Protein AF-Q2J9I2-F1 (afdb_monomer)

Foldseek 3Di:
DDDDDPLNVLVVLLVVCVVVVDDLLVQLVVCCVPVVFQLLVSLCSNVVDQLAVLLVLLQVLCCVVVVCVPCPPRRDSVLSVLDRPPPPPSRPDDDALVNLCSSCVSSVHASVSNADPNSVVPDDPVRVVVSLPDATDRCLPPDPSNVPPPPPPPPPPPPPDPDPDDDDDDDDDDD

Solvent-accessible surface area (backbone atoms only — not comparable to full-atom values): 10616 Å² total; per-residue (Å²): 133,85,80,77,50,74,67,58,51,52,52,51,52,43,51,55,40,49,77,70,69,48,50,53,65,59,43,15,52,50,35,27,72,77,68,65,39,47,50,45,46,11,40,40,50,36,72,68,45,52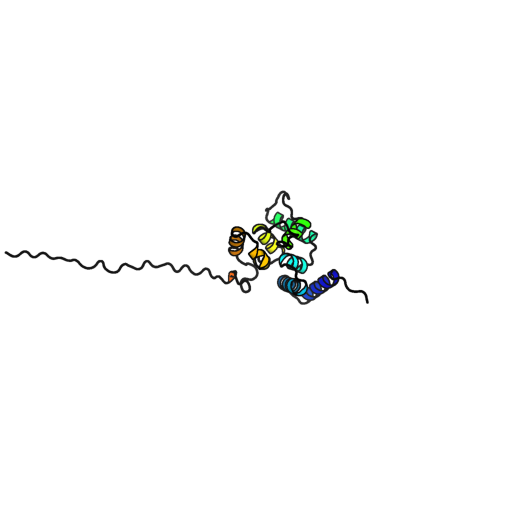,56,58,56,48,20,48,53,47,40,53,53,34,42,77,67,60,73,42,80,78,59,83,79,62,59,38,41,70,58,48,51,21,44,37,47,35,78,42,91,89,19,84,45,77,73,47,57,66,56,40,47,54,51,14,61,71,67,73,48,33,51,71,70,50,53,52,72,69,41,64,74,74,48,55,71,68,50,49,55,54,50,73,69,56,77,56,82,77,48,51,92,78,35,77,77,50,64,58,64,77,74,71,78,70,77,79,72,78,77,77,80,85,83,93,80,86,84,88,82,82,87,83,83,82,135

Sequence (175 aa):
MRAISVRAERDALRVALVDAGRTHGEIAEEFMARYGYRPRAAFRYAHGWSLTQAAGHINAHAADLNLDPLGRAAMTSPHLSEVENWPYPSARRRPTPHALVLLASVYGTDVHSLVDVHDRARMRPADRLVIDAIACAHQPARCPHCRREPTAVVPRVPRARPDALAWSGSLTVPA

pLDDT: mean 84.41, std 17.31, range [44.34, 98.38]

Organism: Frankia casuarinae (strain DSM 45818 / CECT 9043 / HFP020203 / CcI3) (NCBI:txid106370)

Structure (mmCIF, N/CA/C/O backbone):
data_AF-Q2J9I2-F1
#
_entry.id   AF-Q2J9I2-F1
#
loop_
_atom_site.group_PDB
_atom_site.id
_atom_site.type_symbol
_atom_site.label_atom_id
_atom_site.label_alt_id
_atom_site.label_comp_id
_atom_site.label_asym_id
_atom_site.label_entity_id
_atom_site.label_seq_id
_atom_site.pdbx_PDB_ins_code
_atom_site.Cartn_x
_atom_site.Cartn_y
_atom_site.Cartn_z
_atom_site.occupancy
_atom_site.B_iso_or_equiv
_atom_site.auth_seq_id
_atom_site.auth_comp_id
_atom_site.auth_asym_id
_atom_site.auth_atom_id
_atom_site.pdbx_PDB_model_num
ATOM 1 N N . MET A 1 1 ? -26.283 22.703 3.037 1.00 48.22 1 MET A N 1
ATOM 2 C CA . MET A 1 1 ? -25.581 21.531 3.605 1.00 48.22 1 MET A CA 1
ATOM 3 C C . MET A 1 1 ? -24.270 21.382 2.831 1.00 48.22 1 MET A C 1
ATOM 5 O O . MET A 1 1 ? -24.341 21.226 1.620 1.00 48.22 1 MET A O 1
ATOM 9 N N . ARG A 1 2 ? -23.090 21.594 3.438 1.00 56.59 2 ARG A N 1
ATOM 10 C CA . ARG A 1 2 ? -21.810 21.476 2.703 1.00 56.59 2 ARG A CA 1
ATOM 11 C C . ARG A 1 2 ? -21.527 19.996 2.448 1.00 56.59 2 ARG A C 1
ATOM 13 O O . ARG A 1 2 ? -21.522 19.222 3.399 1.00 56.59 2 ARG A O 1
ATOM 20 N N . ALA A 1 3 ? -21.300 19.621 1.191 1.00 77.38 3 ALA A N 1
ATOM 21 C CA . ALA A 1 3 ? -20.859 18.274 0.850 1.00 77.38 3 ALA A CA 1
ATOM 22 C C . ALA A 1 3 ? -19.491 18.016 1.501 1.00 77.38 3 ALA A C 1
ATOM 24 O O . ALA A 1 3 ? -18.556 18.802 1.328 1.00 77.38 3 ALA A O 1
ATOM 25 N N . ILE A 1 4 ? -19.388 16.945 2.286 1.00 79.38 4 ILE A N 1
ATOM 26 C CA . ILE A 1 4 ? -18.117 16.499 2.857 1.00 79.38 4 ILE A CA 1
ATOM 27 C C . ILE A 1 4 ? -17.219 16.085 1.687 1.00 79.38 4 ILE A C 1
ATOM 29 O O . ILE A 1 4 ? -17.658 15.391 0.773 1.00 79.38 4 ILE A O 1
ATOM 33 N N . SER A 1 5 ? -15.964 16.542 1.674 1.00 90.88 5 SER A N 1
ATOM 34 C CA . SER A 1 5 ? -15.030 16.117 0.627 1.00 90.88 5 SER A CA 1
ATOM 35 C C . SER A 1 5 ? -14.766 14.613 0.735 1.00 90.88 5 SER A C 1
ATOM 37 O O . SER A 1 5 ? -14.627 14.092 1.840 1.00 90.88 5 SER A O 1
ATOM 39 N N . VAL A 1 6 ? -14.558 13.932 -0.396 1.00 87.75 6 VAL A N 1
ATOM 40 C CA . VAL A 1 6 ? -14.192 12.500 -0.425 1.00 87.75 6 VAL A CA 1
ATOM 41 C C . VAL A 1 6 ? -12.964 12.211 0.452 1.00 87.75 6 VAL A C 1
ATOM 43 O O . VAL A 1 6 ? -12.796 11.124 0.990 1.00 87.75 6 VAL A O 1
ATOM 46 N N . ARG A 1 7 ? -12.050 13.179 0.626 1.00 88.38 7 ARG A N 1
ATOM 47 C CA . ARG A 1 7 ? -10.916 13.051 1.561 1.00 88.38 7 ARG A CA 1
ATOM 48 C C . ARG A 1 7 ? -11.363 12.976 3.018 1.00 88.38 7 ARG A C 1
ATOM 50 O O . ARG A 1 7 ? -10.888 12.099 3.728 1.00 88.38 7 ARG A O 1
ATOM 57 N N . ALA A 1 8 ? -12.236 13.884 3.436 1.00 91.19 8 ALA A N 1
ATOM 58 C CA . ALA A 1 8 ? -12.749 13.913 4.800 1.00 91.19 8 ALA A CA 1
ATOM 59 C C . ALA A 1 8 ? -13.615 12.679 5.099 1.00 91.19 8 ALA A C 1
ATOM 61 O O . ALA A 1 8 ? -13.505 12.115 6.178 1.00 91.19 8 ALA A O 1
ATOM 62 N N . GLU A 1 9 ? -14.393 12.207 4.122 1.00 92.81 9 GLU A N 1
ATOM 63 C CA . GLU A 1 9 ? -15.166 10.966 4.245 1.00 92.81 9 GLU A CA 1
ATOM 64 C C . GLU A 1 9 ? -14.266 9.739 4.461 1.00 92.81 9 GLU A C 1
ATOM 66 O O . GLU A 1 9 ? -14.498 8.949 5.374 1.00 92.81 9 GLU A O 1
ATOM 71 N N . ARG A 1 10 ? -13.197 9.603 3.664 1.00 94.38 10 ARG A N 1
ATOM 72 C CA . ARG A 1 10 ? -12.214 8.519 3.817 1.00 94.38 10 ARG A CA 1
ATOM 73 C C . ARG A 1 10 ? -11.568 8.522 5.196 1.00 94.38 10 ARG A C 1
ATOM 75 O O . ARG A 1 10 ? -11.458 7.468 5.813 1.00 94.38 10 ARG A O 1
ATOM 82 N N . ASP A 1 11 ? -11.132 9.686 5.668 1.00 94.50 11 ASP A N 1
ATOM 83 C CA . ASP A 1 11 ? -10.472 9.783 6.971 1.00 94.50 11 ASP A CA 1
ATOM 84 C C . ASP A 1 11 ? -11.445 9.498 8.123 1.00 94.50 11 ASP A C 1
ATOM 86 O O . ASP A 1 11 ? -11.104 8.745 9.030 1.00 94.50 11 ASP A O 1
ATOM 90 N N . ALA A 1 12 ? -12.687 9.985 8.036 1.00 95.06 12 ALA A N 1
ATOM 91 C CA . ALA A 1 12 ? -13.730 9.663 9.006 1.00 95.06 12 ALA A CA 1
ATOM 92 C C . ALA A 1 12 ? -14.036 8.156 9.054 1.00 95.06 12 ALA A C 1
ATOM 94 O O . ALA A 1 12 ? -14.137 7.590 10.141 1.00 95.06 12 ALA A O 1
ATOM 95 N N . LEU A 1 13 ? -14.125 7.487 7.894 1.00 96.06 13 LEU A N 1
ATOM 96 C CA . LEU A 1 13 ? -14.305 6.033 7.839 1.00 96.06 13 LEU A CA 1
ATOM 97 C C . LEU A 1 13 ? -13.132 5.301 8.497 1.00 96.06 13 LEU A C 1
ATOM 99 O O . LEU A 1 13 ? -13.348 4.386 9.286 1.00 96.06 13 LEU A O 1
ATOM 103 N N . ARG A 1 14 ? -11.895 5.699 8.185 1.00 97.38 14 ARG A N 1
ATOM 104 C CA . ARG A 1 14 ? -10.696 5.099 8.780 1.00 97.38 14 ARG A CA 1
ATOM 105 C C . ARG A 1 14 ? -10.716 5.230 10.302 1.00 97.38 14 ARG A C 1
ATOM 107 O O . ARG A 1 14 ? -10.514 4.229 10.976 1.00 97.38 14 ARG A O 1
ATOM 114 N N . VAL A 1 15 ? -10.972 6.431 10.829 1.00 97.69 15 VAL A N 1
ATOM 115 C CA . VAL A 1 15 ? -11.057 6.671 12.281 1.00 97.69 15 VAL A CA 1
ATOM 116 C C . VAL A 1 15 ? -12.119 5.774 12.910 1.00 97.69 15 VAL A C 1
ATOM 118 O O . VAL A 1 15 ? -11.805 5.042 13.839 1.00 97.69 15 VAL A O 1
ATOM 121 N N . ALA A 1 16 ? -13.325 5.725 12.341 1.00 97.56 16 ALA A N 1
ATOM 122 C CA . ALA A 1 16 ? -14.403 4.890 12.868 1.00 97.56 16 ALA A CA 1
ATOM 123 C C . ALA A 1 16 ? -14.051 3.390 12.895 1.00 97.56 16 ALA A C 1
ATOM 125 O O . ALA A 1 16 ? -14.406 2.687 13.838 1.00 97.56 16 ALA A O 1
ATOM 126 N N . LEU A 1 17 ? -13.351 2.884 11.874 1.00 97.50 17 LEU A N 1
ATOM 127 C CA . LEU A 1 17 ? -12.928 1.482 11.835 1.00 97.50 17 LEU A CA 1
ATOM 128 C C . LEU A 1 17 ? -11.798 1.191 12.833 1.00 97.50 17 LEU A C 1
ATOM 130 O O . LEU A 1 17 ? -11.811 0.132 13.460 1.00 97.50 17 LEU A O 1
ATOM 134 N N . VAL A 1 18 ? -10.858 2.124 13.012 1.00 96.88 18 VAL A N 1
ATOM 135 C CA . VAL A 1 18 ? -9.813 2.023 14.044 1.00 96.88 18 VAL A CA 1
ATOM 136 C C . VAL A 1 18 ? -10.438 2.014 15.440 1.00 96.88 18 VAL A C 1
ATOM 138 O O . VAL A 1 18 ? -10.109 1.141 16.238 1.00 96.88 18 VAL A O 1
ATOM 141 N N . ASP A 1 19 ? -11.389 2.911 15.712 1.00 97.44 19 ASP A N 1
ATOM 142 C CA . ASP A 1 19 ? -12.104 2.983 16.994 1.00 97.44 19 ASP A CA 1
ATOM 143 C C . ASP A 1 19 ? -12.924 1.711 17.267 1.00 97.44 19 ASP A C 1
ATOM 145 O O . ASP A 1 19 ? -13.076 1.287 18.412 1.00 97.44 19 ASP A O 1
ATOM 149 N N . ALA A 1 20 ? -13.404 1.050 16.209 1.00 97.25 20 ALA A N 1
ATOM 150 C CA . ALA A 1 20 ? -14.060 -0.254 16.280 1.00 97.25 20 ALA A CA 1
ATOM 151 C C . ALA A 1 20 ? -13.083 -1.442 16.432 1.00 97.25 20 ALA A C 1
ATOM 153 O O . ALA A 1 20 ? -13.517 -2.596 16.398 1.00 97.25 20 ALA A O 1
ATOM 154 N N . GLY A 1 21 ? -11.778 -1.191 16.573 1.00 96.38 21 GLY A N 1
ATOM 155 C CA . GLY A 1 21 ? -10.752 -2.216 16.775 1.00 96.38 21 GLY A CA 1
ATOM 156 C C . GLY A 1 21 ? -10.381 -3.007 15.519 1.00 96.38 21 GLY A C 1
ATOM 157 O O . GLY A 1 21 ? -9.848 -4.111 15.634 1.00 96.38 21 GLY A O 1
ATOM 158 N N . ARG A 1 22 ? -10.669 -2.487 14.319 1.00 96.44 22 ARG A N 1
ATOM 159 C CA . ARG A 1 22 ? -10.316 -3.161 13.062 1.00 96.44 22 ARG A CA 1
ATOM 160 C C . ARG A 1 22 ? -8.823 -3.090 12.788 1.00 96.44 22 ARG A C 1
ATOM 162 O O . ARG A 1 22 ? -8.170 -2.069 12.993 1.00 96.44 22 ARG A O 1
ATOM 169 N N . THR A 1 23 ? -8.291 -4.184 12.261 1.00 94.75 23 THR A N 1
ATOM 170 C CA . THR A 1 23 ? -6.907 -4.260 11.794 1.00 94.75 23 THR A CA 1
ATOM 171 C C . THR A 1 23 ? -6.712 -3.433 10.522 1.00 94.75 23 THR A C 1
ATOM 173 O O . THR A 1 23 ? -7.637 -3.248 9.731 1.00 94.75 23 THR A O 1
ATOM 176 N N . HIS A 1 24 ? -5.479 -2.995 10.254 1.00 95.06 24 HIS A N 1
ATOM 177 C CA . HIS A 1 24 ? -5.153 -2.295 9.005 1.00 95.06 24 HIS A CA 1
ATOM 178 C C . HIS A 1 24 ? -5.470 -3.124 7.749 1.00 95.06 24 HIS A C 1
ATOM 180 O O . HIS A 1 24 ? -5.813 -2.548 6.721 1.00 95.06 24 HIS A O 1
ATOM 186 N N . GLY A 1 25 ? -5.402 -4.459 7.835 1.00 95.38 25 GLY A N 1
ATOM 187 C CA . GLY A 1 25 ? -5.827 -5.357 6.758 1.00 95.38 25 GLY A CA 1
ATOM 188 C C . GLY A 1 25 ? -7.327 -5.268 6.477 1.00 95.38 25 GLY A C 1
ATOM 189 O O . GLY A 1 25 ? -7.712 -5.037 5.337 1.00 95.38 25 GLY A O 1
ATOM 190 N N . GLU A 1 26 ? -8.165 -5.352 7.513 1.00 96.00 26 GLU A N 1
ATOM 191 C CA . GLU A 1 26 ? -9.623 -5.195 7.372 1.00 96.00 26 GLU A CA 1
ATOM 192 C C . GLU A 1 26 ? -9.996 -3.794 6.865 1.00 96.00 26 GLU A C 1
ATOM 194 O O . GLU A 1 26 ? -10.857 -3.641 6.004 1.00 96.00 26 GLU A O 1
ATOM 199 N N . ILE A 1 27 ? -9.312 -2.753 7.346 1.00 97.56 27 ILE A N 1
ATOM 200 C CA . ILE A 1 27 ? -9.532 -1.387 6.855 1.00 97.56 27 ILE A CA 1
ATOM 201 C C . ILE A 1 27 ? -9.127 -1.278 5.378 1.00 97.56 27 ILE A C 1
ATOM 203 O O . ILE A 1 27 ? -9.833 -0.649 4.591 1.00 97.56 27 ILE A O 1
ATOM 207 N N . ALA A 1 28 ? -8.015 -1.895 4.970 1.00 97.75 28 ALA A N 1
ATOM 208 C CA . ALA A 1 28 ? -7.610 -1.920 3.570 1.00 97.75 28 ALA A CA 1
ATOM 209 C C . ALA A 1 28 ? -8.654 -2.637 2.697 1.00 97.75 28 ALA A C 1
ATOM 211 O O . ALA A 1 28 ? -8.971 -2.137 1.619 1.00 97.75 28 ALA A O 1
ATOM 212 N N . GLU A 1 29 ? -9.233 -3.748 3.161 1.00 96.50 29 GLU A N 1
ATOM 213 C CA . GLU A 1 29 ? -10.330 -4.452 2.477 1.00 96.50 29 GLU A CA 1
ATOM 214 C C . GLU A 1 29 ? -11.546 -3.545 2.250 1.00 96.50 29 GLU A C 1
ATOM 216 O O . GLU A 1 29 ? -12.028 -3.440 1.118 1.00 96.50 29 GLU A O 1
ATOM 221 N N . GLU A 1 30 ? -11.970 -2.795 3.268 1.00 97.31 30 GLU A N 1
ATOM 222 C CA . GLU A 1 30 ? -13.047 -1.803 3.141 1.00 97.31 30 GLU A CA 1
ATOM 223 C C . GLU A 1 30 ? -12.703 -0.697 2.134 1.00 97.31 30 GLU A C 1
ATOM 225 O O . GLU A 1 30 ? -13.539 -0.267 1.336 1.00 97.31 30 GLU A O 1
ATOM 230 N N . PHE A 1 31 ? -11.448 -0.247 2.115 1.00 97.50 31 PHE A N 1
ATOM 231 C CA . PHE A 1 31 ? -10.993 0.779 1.179 1.00 97.50 31 PHE A CA 1
ATOM 232 C C . PHE A 1 31 ? -10.931 0.273 -0.267 1.00 97.50 31 PHE A C 1
ATOM 234 O O . PHE A 1 31 ? -11.244 1.033 -1.191 1.00 97.50 31 PHE A O 1
ATOM 241 N N . MET A 1 32 ? -10.563 -0.993 -0.474 1.00 96.69 32 MET A N 1
ATOM 242 C CA . MET A 1 32 ? -10.629 -1.650 -1.780 1.00 96.69 32 MET A CA 1
ATOM 243 C C . MET A 1 32 ? -12.083 -1.771 -2.248 1.00 96.69 32 MET A C 1
ATOM 245 O O . MET A 1 32 ? -12.391 -1.388 -3.376 1.00 96.69 32 MET A O 1
ATOM 249 N N . ALA A 1 33 ? -12.985 -2.224 -1.374 1.00 95.81 33 ALA A N 1
ATOM 250 C CA . ALA A 1 33 ? -14.389 -2.443 -1.708 1.00 95.81 33 ALA A CA 1
ATOM 251 C C . ALA A 1 33 ? -15.159 -1.138 -1.972 1.00 95.81 33 ALA A C 1
ATOM 253 O O . ALA A 1 33 ? -15.866 -1.027 -2.972 1.00 95.81 33 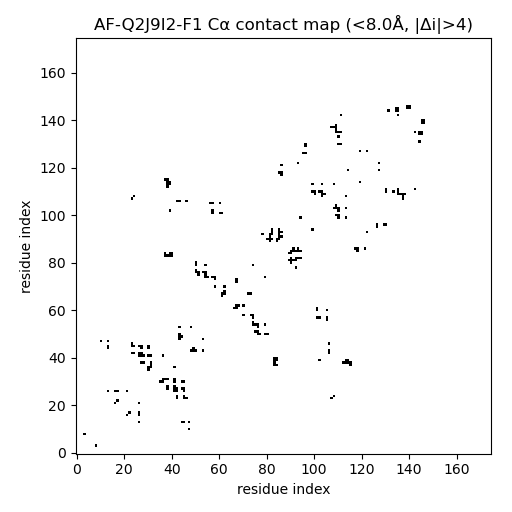ALA A O 1
ATOM 254 N N . ARG A 1 34 ? -15.019 -0.134 -1.097 1.00 95.88 34 ARG A N 1
ATOM 255 C CA . ARG A 1 34 ? -15.816 1.101 -1.162 1.00 95.88 34 ARG A CA 1
ATOM 256 C C . ARG A 1 34 ? -15.275 2.127 -2.154 1.00 95.88 34 ARG A C 1
ATOM 258 O O . ARG A 1 34 ? -16.061 2.832 -2.780 1.00 95.88 34 ARG A O 1
ATOM 265 N N . TYR A 1 35 ? -13.953 2.242 -2.287 1.00 94.44 35 TYR A N 1
ATOM 266 C CA . TYR A 1 35 ? -13.327 3.296 -3.098 1.00 94.44 35 TYR A CA 1
ATOM 267 C C . TYR A 1 35 ? -12.569 2.772 -4.321 1.00 94.44 35 TYR A C 1
ATOM 269 O O . TYR A 1 35 ? -12.019 3.576 -5.073 1.00 94.44 35 TYR A O 1
ATOM 277 N N . GLY A 1 36 ? -12.507 1.453 -4.526 1.00 93.50 36 GLY A N 1
ATOM 278 C CA . GLY A 1 36 ? -11.797 0.862 -5.661 1.00 93.50 36 GLY A CA 1
ATOM 279 C C . GLY A 1 36 ? -10.283 1.069 -5.608 1.00 93.50 36 GLY A C 1
ATOM 280 O O . GLY A 1 36 ? -9.622 1.070 -6.650 1.00 93.50 36 GLY A O 1
ATOM 281 N N . TYR A 1 37 ? -9.712 1.288 -4.417 1.00 95.19 37 TYR A N 1
ATOM 282 C CA . TYR A 1 37 ? -8.260 1.368 -4.292 1.00 95.19 37 TYR A CA 1
ATOM 283 C C . TYR A 1 37 ? -7.617 0.029 -4.623 1.00 95.19 37 TYR A C 1
ATOM 285 O O . TYR A 1 37 ? -8.138 -1.035 -4.309 1.00 95.19 37 TYR A O 1
ATOM 293 N N . ARG A 1 38 ? -6.424 0.098 -5.211 1.00 95.94 38 ARG A N 1
ATOM 294 C CA . ARG A 1 38 ? -5.558 -1.074 -5.335 1.00 95.94 38 ARG A CA 1
ATOM 295 C C . ARG A 1 38 ? -4.970 -1.429 -3.971 1.00 95.94 38 ARG A C 1
ATOM 297 O O . ARG A 1 38 ? -4.762 -0.506 -3.175 1.00 95.94 38 ARG A O 1
ATOM 304 N N . PRO A 1 39 ? -4.614 -2.699 -3.711 1.00 97.44 39 PRO A N 1
ATOM 305 C CA . PRO A 1 39 ? -4.217 -3.130 -2.372 1.00 97.44 39 PRO A CA 1
ATOM 306 C C . PRO A 1 39 ? -3.109 -2.275 -1.747 1.00 97.44 39 PRO A C 1
ATOM 308 O O . PRO A 1 39 ? -3.238 -1.822 -0.616 1.00 97.44 39 PRO A O 1
ATOM 311 N N . ARG A 1 40 ? -2.061 -1.939 -2.511 1.00 97.50 40 ARG A N 1
ATOM 312 C CA . ARG A 1 40 ? -0.945 -1.101 -2.031 1.00 97.50 40 ARG A CA 1
ATOM 313 C C . ARG A 1 40 ? -1.395 0.276 -1.539 1.00 97.50 40 ARG A C 1
ATOM 315 O O . ARG A 1 40 ? -1.035 0.683 -0.439 1.00 97.50 40 ARG A O 1
ATOM 322 N N . ALA A 1 41 ? -2.218 0.966 -2.328 1.00 97.56 41 ALA A N 1
ATOM 323 C CA . ALA A 1 41 ? -2.776 2.253 -1.929 1.00 97.56 41 ALA A CA 1
ATOM 324 C C . ALA A 1 41 ? -3.738 2.098 -0.741 1.00 97.56 41 ALA A C 1
ATOM 326 O O . ALA A 1 41 ? -3.726 2.929 0.165 1.00 97.56 41 ALA A O 1
ATOM 327 N N . ALA A 1 42 ? -4.551 1.038 -0.730 1.00 98.12 42 ALA A N 1
ATOM 328 C CA . ALA A 1 42 ? -5.513 0.769 0.333 1.00 98.12 42 ALA A CA 1
ATOM 329 C C . ALA A 1 42 ? -4.827 0.585 1.694 1.00 98.12 42 ALA A C 1
ATOM 331 O O . ALA A 1 42 ? -5.238 1.228 2.654 1.00 98.12 42 ALA A O 1
ATOM 332 N N . PHE A 1 43 ? -3.735 -0.185 1.766 1.00 98.25 43 PHE A N 1
ATOM 333 C CA . PHE A 1 43 ? -2.943 -0.320 2.994 1.00 98.25 43 PHE A CA 1
ATOM 334 C C . PHE A 1 43 ? -2.364 1.021 3.456 1.00 98.25 43 PHE A C 1
ATOM 336 O O . PHE A 1 43 ? -2.493 1.365 4.629 1.00 98.25 43 PHE A O 1
ATOM 343 N N . ARG A 1 44 ? -1.813 1.844 2.553 1.00 98.19 44 ARG A N 1
ATOM 344 C CA . ARG A 1 44 ? -1.355 3.194 2.926 1.00 98.19 44 ARG A CA 1
ATOM 345 C C . ARG A 1 44 ? -2.488 4.043 3.513 1.00 98.19 44 ARG A C 1
ATOM 347 O O . ARG A 1 44 ? -2.285 4.749 4.500 1.00 98.19 44 ARG A O 1
ATOM 354 N N . TYR A 1 45 ? -3.669 4.002 2.897 1.00 97.81 45 TYR A N 1
ATOM 355 C CA . TYR A 1 45 ? -4.831 4.734 3.392 1.00 97.81 45 TYR A CA 1
ATOM 356 C C . TYR A 1 45 ? -5.369 4.175 4.710 1.00 97.81 45 TYR A C 1
ATOM 358 O O . TYR A 1 45 ? -5.806 4.969 5.540 1.00 97.81 45 TYR A O 1
ATOM 366 N N . ALA A 1 46 ? -5.286 2.864 4.938 1.00 97.69 46 ALA A N 1
ATOM 367 C CA . ALA A 1 46 ? -5.656 2.243 6.204 1.00 97.69 46 ALA A CA 1
ATOM 368 C C . ALA A 1 46 ? -4.822 2.801 7.365 1.00 97.69 46 ALA A C 1
ATOM 370 O O . ALA A 1 46 ? -5.373 3.127 8.413 1.00 97.69 46 ALA A O 1
ATOM 371 N N . HIS A 1 47 ? -3.521 3.008 7.143 1.00 97.25 47 HIS A N 1
ATOM 372 C CA . HIS A 1 47 ? -2.620 3.667 8.098 1.00 97.25 47 HIS A CA 1
ATOM 373 C C . HIS A 1 47 ? -2.859 5.182 8.240 1.00 97.25 47 HIS A C 1
ATOM 375 O O . HIS A 1 47 ? -2.293 5.834 9.115 1.00 97.25 47 HIS A O 1
ATOM 381 N N . GLY A 1 48 ? -3.680 5.785 7.375 1.00 96.56 48 GLY A N 1
ATOM 382 C CA . GLY A 1 48 ? -3.915 7.231 7.362 1.00 96.56 48 GLY A CA 1
ATOM 383 C C . GLY A 1 48 ? -2.736 8.043 6.820 1.00 96.56 48 GLY A C 1
ATOM 384 O O . GLY A 1 48 ? -2.669 9.254 7.030 1.00 96.56 48 GLY A O 1
ATOM 385 N N . TRP A 1 49 ? -1.801 7.408 6.110 1.00 97.81 49 TRP A N 1
ATOM 386 C CA . TRP A 1 49 ? -0.584 8.069 5.650 1.00 97.81 49 TRP A CA 1
ATOM 387 C C . TRP A 1 49 ? -0.763 8.772 4.304 1.00 97.81 49 TRP A C 1
ATOM 389 O O . TRP A 1 49 ? -1.312 8.241 3.329 1.00 97.81 49 TRP A O 1
ATOM 399 N N . SER A 1 50 ? -0.200 9.975 4.210 1.00 97.00 50 SER A N 1
ATOM 400 C CA . SER A 1 50 ? 0.117 10.589 2.920 1.00 97.00 50 SER A CA 1
ATOM 401 C C . SER A 1 50 ? 1.228 9.812 2.203 1.00 97.00 50 SER A C 1
ATOM 403 O O . SER A 1 50 ? 1.988 9.071 2.826 1.00 97.00 50 SER A O 1
ATOM 405 N N . LEU A 1 51 ? 1.369 10.013 0.888 1.00 97.62 51 LEU A N 1
ATOM 406 C CA . LEU A 1 51 ? 2.481 9.436 0.120 1.00 97.62 51 LEU A CA 1
ATOM 407 C C . LEU A 1 51 ? 3.848 9.834 0.696 1.00 97.62 51 LEU A C 1
ATOM 409 O O . LEU A 1 51 ? 4.747 9.005 0.746 1.00 97.62 51 LEU A O 1
ATOM 413 N N . THR A 1 52 ? 3.993 11.077 1.165 1.00 98.19 52 THR A N 1
ATOM 414 C CA . THR A 1 52 ? 5.246 11.567 1.759 1.00 98.19 52 THR A CA 1
ATOM 415 C C . THR A 1 52 ? 5.558 10.876 3.080 1.00 98.19 52 THR A C 1
ATOM 417 O O . THR A 1 52 ? 6.689 10.448 3.283 1.00 98.19 52 THR A O 1
ATOM 420 N N . GLN A 1 53 ? 4.563 10.711 3.957 1.00 98.31 53 GLN A N 1
ATOM 421 C CA . GLN A 1 53 ? 4.744 9.969 5.211 1.00 98.31 53 GLN A CA 1
ATOM 422 C C . GLN A 1 53 ? 5.099 8.508 4.935 1.00 98.31 53 GLN A C 1
ATOM 424 O O . GLN A 1 53 ? 6.082 8.007 5.470 1.00 98.31 53 GLN A O 1
ATOM 429 N N . ALA A 1 54 ? 4.361 7.846 4.042 1.00 98.38 54 ALA A N 1
ATOM 430 C CA . ALA A 1 54 ? 4.623 6.458 3.682 1.00 98.38 54 ALA A CA 1
ATOM 431 C C . ALA A 1 54 ? 6.016 6.269 3.061 1.00 98.38 54 ALA A C 1
ATOM 433 O O . ALA A 1 54 ? 6.733 5.354 3.449 1.00 98.38 54 ALA A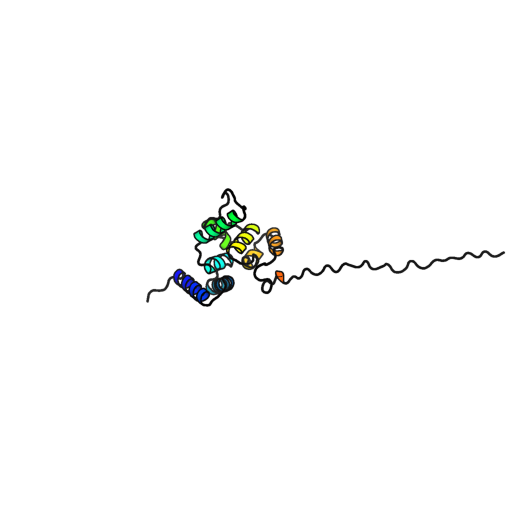 O 1
ATOM 434 N N . ALA A 1 55 ? 6.441 7.157 2.156 1.00 97.88 55 ALA A N 1
ATOM 435 C CA . ALA A 1 55 ? 7.796 7.140 1.611 1.00 97.88 55 ALA A CA 1
ATOM 436 C C . ALA A 1 55 ? 8.859 7.316 2.712 1.00 97.88 55 ALA A C 1
ATOM 438 O O . ALA A 1 55 ? 9.865 6.613 2.705 1.00 97.88 55 ALA A O 1
ATOM 439 N N . GLY A 1 56 ? 8.607 8.194 3.690 1.00 97.25 56 GLY A N 1
ATOM 440 C CA . GLY A 1 56 ? 9.452 8.354 4.874 1.00 97.25 56 GLY A CA 1
ATOM 441 C C . GLY A 1 56 ? 9.576 7.070 5.697 1.00 97.25 56 GLY A C 1
ATOM 442 O O . GLY A 1 56 ? 10.692 6.644 5.979 1.00 97.25 56 GLY A O 1
ATOM 443 N N . HIS A 1 57 ? 8.455 6.413 6.014 1.00 97.69 57 HIS A N 1
ATOM 444 C CA . HIS A 1 57 ? 8.451 5.133 6.736 1.00 97.69 57 HIS A CA 1
ATOM 445 C C . HIS A 1 57 ? 9.189 4.028 5.967 1.00 97.69 57 HIS A C 1
ATOM 447 O O . HIS A 1 57 ? 9.952 3.272 6.562 1.00 97.69 57 HIS A O 1
ATOM 453 N N . ILE A 1 58 ? 9.020 3.970 4.642 1.00 96.88 58 ILE A N 1
ATOM 454 C CA . ILE A 1 58 ? 9.726 3.015 3.778 1.00 96.88 58 ILE A CA 1
ATOM 455 C C . ILE A 1 58 ? 11.237 3.248 3.813 1.00 96.88 58 ILE A C 1
ATOM 457 O O . ILE A 1 58 ? 11.996 2.293 3.954 1.00 96.88 58 ILE A O 1
ATOM 461 N N . ASN A 1 59 ? 11.679 4.502 3.710 1.00 95.62 59 ASN A N 1
ATOM 462 C CA . ASN A 1 59 ? 13.102 4.838 3.732 1.00 95.62 59 ASN A CA 1
ATOM 463 C C . ASN A 1 59 ? 13.738 4.574 5.094 1.00 95.62 59 ASN A C 1
ATOM 465 O O . ASN A 1 59 ? 14.836 4.030 5.144 1.00 95.62 59 ASN A O 1
ATOM 469 N N . ALA A 1 60 ? 13.044 4.923 6.182 1.00 94.44 60 ALA A N 1
ATOM 470 C CA . ALA A 1 60 ? 13.500 4.623 7.536 1.00 94.44 60 ALA A CA 1
ATOM 471 C C . ALA A 1 60 ? 13.685 3.111 7.718 1.00 94.44 60 ALA A C 1
ATOM 473 O O . ALA A 1 60 ? 14.761 2.661 8.093 1.00 94.44 60 ALA A O 1
ATOM 474 N N . HIS A 1 61 ? 12.690 2.318 7.317 1.00 94.75 61 HIS A N 1
ATOM 475 C CA . HIS A 1 61 ? 12.776 0.867 7.427 1.00 94.75 61 HIS A CA 1
ATOM 476 C C . HIS A 1 61 ? 13.867 0.257 6.528 1.00 94.75 61 HIS A C 1
ATOM 478 O O . HIS A 1 61 ? 14.558 -0.678 6.925 1.00 94.75 61 HIS A O 1
ATOM 484 N N . ALA A 1 62 ? 14.068 0.794 5.321 1.00 93.38 62 ALA A N 1
ATOM 485 C CA . ALA A 1 62 ? 15.161 0.370 4.449 1.00 93.38 62 ALA A CA 1
ATOM 486 C C . ALA A 1 62 ? 16.544 0.687 5.045 1.00 93.38 62 ALA A C 1
ATOM 488 O O . ALA A 1 62 ? 17.477 -0.098 4.861 1.00 93.38 62 ALA A O 1
ATOM 489 N N . ALA A 1 63 ? 16.675 1.811 5.755 1.00 91.81 63 ALA A N 1
ATOM 490 C CA . ALA A 1 63 ? 17.893 2.174 6.471 1.00 91.81 63 ALA A CA 1
ATOM 491 C C . ALA A 1 63 ? 18.145 1.241 7.666 1.00 91.81 63 ALA A C 1
ATOM 493 O O . ALA A 1 63 ? 19.264 0.753 7.809 1.00 91.81 63 ALA A O 1
ATOM 494 N N . ASP A 1 64 ? 17.110 0.912 8.447 1.00 92.12 64 ASP A N 1
ATOM 495 C CA . ASP A 1 64 ? 17.203 -0.033 9.573 1.00 92.12 64 ASP A CA 1
ATOM 496 C C . ASP A 1 64 ? 17.675 -1.426 9.124 1.00 92.12 64 ASP A C 1
ATOM 498 O O . ASP A 1 64 ? 18.430 -2.101 9.822 1.00 92.12 64 ASP A O 1
ATOM 502 N N . LEU A 1 65 ? 17.267 -1.848 7.923 1.00 91.19 65 LEU A N 1
ATOM 503 C CA . LEU A 1 65 ? 17.691 -3.102 7.295 1.00 91.19 65 LEU A CA 1
ATOM 504 C C . LEU A 1 65 ? 19.027 -2.996 6.536 1.00 91.19 65 LEU A C 1
ATOM 506 O O . LEU A 1 65 ? 19.458 -3.970 5.918 1.00 91.19 65 LEU A O 1
ATOM 510 N N . ASN A 1 66 ? 19.679 -1.828 6.549 1.00 90.31 66 ASN A N 1
ATOM 511 C CA . ASN A 1 66 ? 20.917 -1.539 5.821 1.00 90.31 66 ASN A CA 1
ATOM 512 C C . ASN A 1 66 ? 20.829 -1.845 4.305 1.00 90.31 66 ASN A C 1
ATOM 514 O O . ASN A 1 66 ? 21.807 -2.260 3.680 1.00 90.31 66 ASN A O 1
ATOM 518 N N . LEU A 1 67 ? 19.648 -1.650 3.704 1.00 87.38 67 LEU A N 1
ATOM 519 C CA . LEU A 1 67 ? 19.388 -1.909 2.280 1.00 87.38 67 LEU A CA 1
ATOM 520 C C . LEU A 1 67 ? 19.795 -0.736 1.380 1.00 87.38 67 LEU A C 1
ATOM 522 O O . LEU A 1 67 ? 20.134 -0.939 0.215 1.00 87.38 67 LEU A O 1
ATOM 526 N N . ASP A 1 68 ? 19.770 0.487 1.913 1.00 80.75 68 ASP A N 1
ATOM 527 C CA . ASP A 1 68 ? 20.240 1.697 1.230 1.00 80.75 68 ASP A CA 1
ATOM 528 C C . ASP A 1 68 ? 21.006 2.616 2.200 1.00 80.75 68 ASP A C 1
ATOM 530 O O . ASP A 1 68 ? 20.552 3.716 2.521 1.00 80.75 68 ASP A O 1
ATOM 534 N N . PRO A 1 69 ? 22.182 2.185 2.692 1.00 71.94 69 PRO A N 1
ATOM 535 C CA . PRO A 1 69 ? 22.945 2.927 3.702 1.00 71.94 69 PRO A CA 1
ATOM 536 C C . PRO A 1 69 ? 23.403 4.314 3.238 1.00 71.94 69 PRO A C 1
ATOM 538 O O . PRO A 1 69 ? 23.764 5.157 4.052 1.00 71.94 69 PRO A O 1
ATOM 541 N N . LEU A 1 70 ? 23.410 4.555 1.925 1.00 72.56 70 LEU A N 1
ATOM 542 C CA . LEU A 1 70 ? 23.826 5.821 1.325 1.00 72.56 70 LEU A CA 1
ATOM 543 C C . LEU A 1 70 ? 22.637 6.668 0.845 1.00 72.56 70 LEU A C 1
ATOM 545 O O . LEU A 1 70 ? 22.864 7.726 0.258 1.00 72.56 70 LEU A O 1
ATOM 549 N N . GLY A 1 71 ? 21.396 6.208 1.043 1.00 75.38 71 GLY A N 1
ATOM 550 C CA . GLY A 1 71 ? 20.176 6.904 0.620 1.00 75.38 71 GLY A CA 1
ATOM 551 C C . GLY A 1 71 ? 20.083 7.155 -0.890 1.00 75.38 71 GLY A C 1
ATOM 552 O O . GLY A 1 71 ? 19.414 8.095 -1.325 1.00 75.38 71 GLY A O 1
ATOM 553 N N . ARG A 1 72 ? 20.793 6.371 -1.710 1.00 76.38 72 ARG A N 1
ATOM 554 C CA . ARG A 1 72 ? 20.926 6.609 -3.159 1.00 76.38 72 ARG A CA 1
ATOM 555 C C . ARG A 1 72 ? 19.682 6.202 -3.939 1.00 76.38 72 ARG A C 1
ATOM 557 O O . ARG A 1 72 ? 19.491 6.666 -5.061 1.00 76.38 72 ARG A O 1
ATOM 564 N N . ALA A 1 73 ? 18.856 5.335 -3.368 1.00 80.56 73 ALA A N 1
ATOM 565 C CA . ALA A 1 73 ? 17.654 4.783 -3.975 1.00 80.56 73 ALA A CA 1
ATOM 566 C C . ALA A 1 73 ? 16.406 5.065 -3.122 1.00 80.56 73 ALA A C 1
ATOM 568 O O . ALA A 1 73 ? 15.455 4.280 -3.132 1.00 80.56 73 ALA A O 1
ATOM 569 N N . ALA A 1 74 ? 16.397 6.201 -2.416 1.00 88.38 74 ALA A N 1
ATOM 570 C CA . ALA A 1 74 ? 15.297 6.599 -1.550 1.00 88.38 74 ALA A CA 1
ATOM 571 C C . ALA A 1 74 ? 13.942 6.598 -2.285 1.00 88.38 74 ALA A C 1
ATOM 573 O O . ALA A 1 74 ? 13.775 7.130 -3.390 1.00 88.38 74 ALA A O 1
ATOM 574 N N . MET A 1 75 ? 12.937 6.021 -1.632 1.00 94.94 75 MET A N 1
ATOM 575 C CA . MET A 1 75 ? 11.540 6.106 -2.024 1.00 94.94 75 MET A CA 1
ATOM 576 C C . MET A 1 75 ? 11.071 7.561 -1.937 1.00 94.94 75 MET A C 1
ATOM 578 O O . MET A 1 75 ? 11.255 8.234 -0.924 1.00 94.94 75 MET A O 1
ATOM 582 N N . THR A 1 76 ? 10.427 8.045 -2.995 1.00 96.06 76 THR A N 1
ATOM 583 C CA . THR A 1 76 ? 9.829 9.387 -3.056 1.00 96.06 76 THR A CA 1
ATOM 584 C C . THR A 1 76 ? 8.320 9.279 -3.233 1.00 96.06 76 THR A C 1
ATOM 586 O O . THR A 1 76 ? 7.823 8.257 -3.703 1.00 96.06 76 THR A O 1
ATOM 589 N N . SER A 1 77 ? 7.567 10.335 -2.912 1.00 96.94 77 SER A N 1
ATOM 590 C CA . SER A 1 77 ? 6.105 10.339 -3.079 1.00 96.94 77 SER A CA 1
ATOM 591 C C . SER A 1 77 ? 5.653 10.029 -4.520 1.00 96.94 77 SER A C 1
ATOM 593 O O . SER A 1 77 ? 4.741 9.215 -4.677 1.00 96.94 77 SER A O 1
ATOM 595 N N . PRO A 1 78 ? 6.272 10.593 -5.585 1.00 95.94 78 PRO A N 1
ATOM 596 C CA . PRO A 1 78 ? 5.937 10.221 -6.961 1.00 95.94 78 PRO A CA 1
ATOM 597 C C . PRO A 1 78 ? 6.284 8.765 -7.282 1.00 95.94 78 PRO A C 1
ATOM 599 O O . PRO A 1 78 ? 5.477 8.072 -7.895 1.00 95.94 78 PRO A O 1
ATOM 602 N N . HIS A 1 79 ? 7.446 8.281 -6.827 1.00 95.19 79 HIS A N 1
ATOM 603 C CA . HIS A 1 79 ? 7.850 6.890 -7.034 1.00 95.19 79 HIS A CA 1
ATOM 604 C C . HIS A 1 79 ? 6.861 5.927 -6.365 1.00 95.19 79 HIS A C 1
ATOM 606 O O . HIS A 1 79 ? 6.371 5.000 -7.010 1.00 95.19 79 HIS A O 1
ATOM 612 N N . LEU A 1 80 ? 6.498 6.188 -5.110 1.00 97.25 80 LEU A N 1
ATOM 613 C CA . LEU A 1 80 ? 5.521 5.384 -4.387 1.00 97.25 80 LEU A CA 1
ATOM 614 C C . LEU A 1 80 ? 4.156 5.402 -5.085 1.00 97.25 80 LEU A C 1
ATOM 616 O O . LEU A 1 80 ? 3.539 4.354 -5.235 1.00 97.25 80 LEU A O 1
ATOM 620 N N . SER A 1 81 ? 3.715 6.560 -5.585 1.00 96.88 81 SER A N 1
ATOM 621 C CA . SER A 1 81 ? 2.467 6.665 -6.350 1.00 96.88 81 SER A CA 1
ATOM 622 C C . SER A 1 81 ? 2.478 5.793 -7.612 1.00 96.88 81 SER A C 1
ATOM 624 O O . SER A 1 81 ? 1.501 5.095 -7.886 1.00 96.88 81 SER A O 1
ATOM 626 N N . GLU A 1 82 ? 3.579 5.778 -8.373 1.00 96.44 82 GLU A N 1
ATOM 627 C CA . GLU A 1 82 ? 3.711 4.890 -9.536 1.00 96.44 82 GLU A CA 1
ATOM 628 C C . GLU A 1 82 ? 3.652 3.415 -9.116 1.00 96.44 82 GLU A C 1
ATOM 630 O O . GLU A 1 82 ? 2.932 2.628 -9.726 1.00 96.44 82 GLU A O 1
ATOM 635 N N . VAL A 1 83 ? 4.344 3.041 -8.039 1.00 96.06 83 VAL A N 1
ATOM 636 C CA . VAL A 1 83 ? 4.338 1.667 -7.517 1.00 96.06 83 VAL A CA 1
ATOM 637 C C . VAL A 1 83 ? 2.938 1.240 -7.057 1.00 96.06 83 VAL A C 1
ATOM 639 O O . VAL A 1 83 ? 2.485 0.141 -7.390 1.00 96.06 83 VAL A O 1
ATOM 642 N N . GLU A 1 84 ? 2.221 2.099 -6.330 1.00 96.81 84 GLU A N 1
ATOM 643 C CA . GLU A 1 84 ? 0.863 1.839 -5.837 1.00 96.81 84 GLU A CA 1
ATOM 644 C C . GLU A 1 84 ? -0.142 1.645 -6.984 1.00 96.81 84 GLU A C 1
ATOM 646 O O . GLU A 1 84 ? -1.005 0.766 -6.911 1.00 96.81 84 GLU A O 1
ATOM 651 N N . ASN A 1 85 ? -0.005 2.425 -8.062 1.00 95.69 85 ASN A N 1
ATOM 652 C CA . ASN A 1 85 ? -0.959 2.454 -9.173 1.00 95.69 85 ASN A CA 1
ATOM 653 C C . ASN A 1 85 ? -0.620 1.522 -10.342 1.00 95.69 85 ASN A C 1
ATOM 655 O O . ASN A 1 85 ? -1.477 1.291 -11.197 1.00 95.69 85 ASN A O 1
ATOM 659 N N . TRP A 1 86 ? 0.596 0.971 -10.414 1.00 95.69 86 TRP A N 1
ATOM 660 C CA . TRP A 1 86 ? 0.920 -0.058 -11.409 1.00 95.69 86 TRP A CA 1
ATOM 661 C C . TRP A 1 86 ? -0.100 -1.189 -11.285 1.00 95.69 86 TRP A C 1
ATOM 663 O O . TRP A 1 86 ? -0.362 -1.547 -10.157 1.00 95.69 86 TRP A O 1
ATOM 673 N N . PRO A 1 87 ? -0.692 -1.750 -12.349 1.00 94.06 87 PRO A N 1
ATOM 674 C CA . PRO A 1 87 ? -0.237 -1.695 -13.725 1.00 94.06 87 PRO A CA 1
ATOM 675 C C . PRO A 1 87 ? -1.043 -0.735 -14.606 1.00 94.06 87 PRO A C 1
ATOM 677 O O . PRO A 1 87 ? -1.121 -0.951 -15.822 1.00 94.06 87 PRO A O 1
ATOM 680 N N . TYR A 1 88 ? -1.677 0.286 -14.022 1.00 92.19 88 TYR A N 1
ATOM 681 C CA . TYR A 1 88 ? -2.369 1.306 -14.803 1.00 92.19 88 TYR A CA 1
ATOM 682 C C . TYR A 1 88 ? -1.407 2.066 -15.727 1.00 92.19 88 TYR A C 1
ATOM 684 O O . TYR A 1 88 ? -0.229 2.207 -15.401 1.00 92.19 88 TYR A O 1
ATOM 692 N N . PRO A 1 89 ? -1.885 2.594 -16.872 1.00 86.69 89 PRO A N 1
ATOM 693 C CA . PRO A 1 89 ? -1.031 3.295 -17.836 1.00 86.69 89 PRO A CA 1
ATOM 694 C C . PRO A 1 89 ? -0.278 4.502 -17.260 1.00 86.69 89 PRO A C 1
ATOM 696 O O . PRO A 1 89 ? 0.792 4.852 -17.750 1.00 86.69 89 PRO A O 1
ATOM 699 N N . SER A 1 90 ? -0.822 5.130 -16.213 1.00 85.56 90 SER A N 1
ATOM 700 C CA . SER A 1 90 ? -0.187 6.239 -15.491 1.00 85.56 90 SER A CA 1
ATOM 701 C C . SER A 1 90 ? 1.049 5.817 -14.690 1.00 85.56 90 SER A C 1
ATOM 703 O O . SER A 1 90 ? 1.885 6.657 -14.372 1.00 85.56 90 SER A O 1
ATOM 705 N N . ALA A 1 91 ? 1.190 4.529 -14.382 1.00 88.06 91 ALA A N 1
ATOM 706 C CA . ALA A 1 91 ? 2.247 3.981 -13.553 1.00 88.06 91 ALA A CA 1
ATOM 707 C C . ALA A 1 91 ? 3.283 3.236 -14.399 1.00 88.06 91 ALA A C 1
ATOM 709 O O . ALA A 1 91 ? 3.102 2.084 -14.800 1.00 88.06 91 ALA A O 1
ATOM 710 N N . ARG A 1 92 ? 4.414 3.900 -14.650 1.00 86.44 92 ARG A N 1
ATOM 711 C CA . ARG A 1 92 ? 5.493 3.350 -15.485 1.00 86.44 92 ARG A CA 1
ATOM 712 C C . ARG A 1 92 ? 6.367 2.339 -14.746 1.00 86.44 92 ARG A C 1
ATOM 714 O O . ARG A 1 92 ? 6.990 1.489 -15.382 1.00 86.44 92 ARG A O 1
ATOM 721 N N . ARG A 1 93 ? 6.428 2.415 -13.414 1.00 89.00 93 ARG A N 1
ATOM 722 C CA . ARG A 1 93 ? 7.311 1.578 -12.594 1.00 89.00 93 ARG A CA 1
ATOM 723 C C . ARG A 1 93 ? 6.600 0.330 -12.110 1.00 89.00 93 ARG A C 1
ATOM 725 O O . ARG A 1 93 ? 5.689 0.388 -11.293 1.00 89.00 93 ARG A O 1
ATOM 732 N N . ARG A 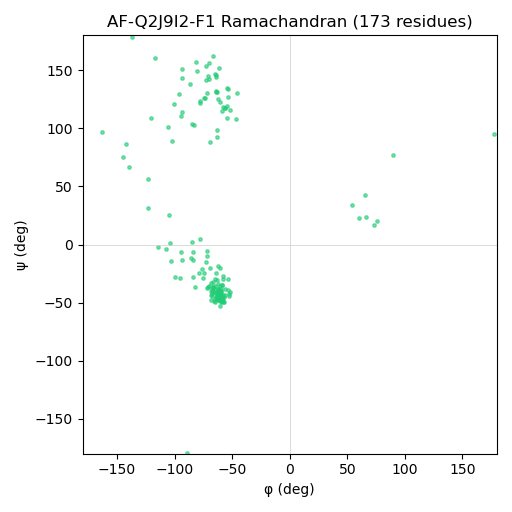1 94 ? 7.071 -0.815 -12.599 1.00 91.94 94 ARG A N 1
ATOM 733 C CA . ARG A 1 94 ? 6.657 -2.121 -12.091 1.00 91.94 94 ARG A CA 1
ATOM 734 C C . ARG A 1 94 ? 7.276 -2.352 -10.702 1.00 91.94 94 ARG A C 1
ATOM 736 O O . ARG A 1 94 ? 8.495 -2.216 -10.584 1.00 91.94 94 ARG A O 1
ATOM 743 N N . PRO A 1 95 ? 6.491 -2.764 -9.690 1.00 94.12 95 PRO A N 1
ATOM 744 C CA . PRO A 1 95 ? 7.038 -3.194 -8.410 1.00 94.12 95 PRO A CA 1
ATOM 745 C C . PRO A 1 95 ? 7.910 -4.443 -8.582 1.00 94.12 95 PRO A C 1
ATOM 747 O O . PRO A 1 95 ? 7.501 -5.414 -9.220 1.00 94.12 95 PRO A O 1
ATOM 750 N N . THR A 1 96 ? 9.113 -4.421 -8.011 1.00 94.06 96 THR A N 1
ATOM 751 C CA . THR A 1 96 ? 9.968 -5.611 -7.904 1.00 94.06 96 THR A CA 1
ATOM 752 C C . THR A 1 96 ? 9.535 -6.460 -6.703 1.00 94.06 96 THR A C 1
ATOM 754 O O . THR A 1 96 ? 8.959 -5.910 -5.760 1.00 94.06 96 THR A O 1
ATOM 757 N N . PRO A 1 97 ? 9.839 -7.773 -6.673 1.00 95.44 97 PRO A N 1
ATOM 758 C CA . PRO A 1 97 ? 9.589 -8.596 -5.488 1.00 95.44 97 PRO A CA 1
ATOM 759 C C . PRO A 1 97 ? 10.191 -7.992 -4.212 1.00 95.44 97 PRO A C 1
ATO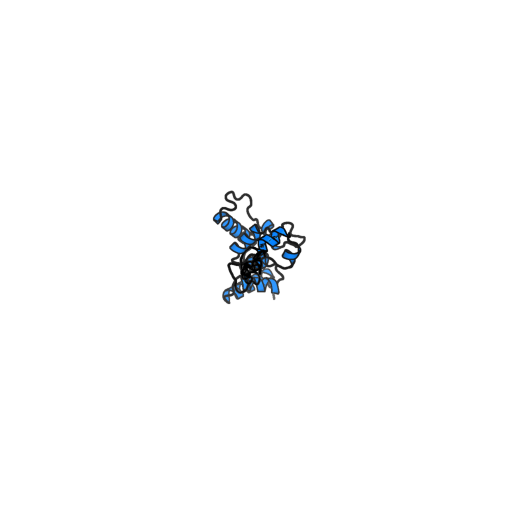M 761 O O . PRO A 1 97 ? 9.513 -7.903 -3.195 1.00 95.44 97 PRO A O 1
ATOM 764 N N . HIS A 1 98 ? 11.419 -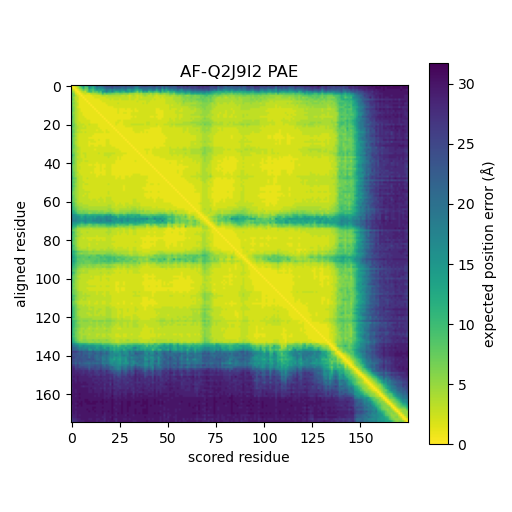7.469 -4.293 1.00 93.62 98 HIS A N 1
ATOM 765 C CA . HIS A 1 98 ? 12.076 -6.774 -3.184 1.00 93.62 98 HIS A CA 1
ATOM 766 C C . HIS A 1 98 ? 11.286 -5.549 -2.696 1.00 93.62 98 HIS A C 1
ATOM 768 O O . HIS A 1 98 ? 11.060 -5.394 -1.499 1.00 93.62 98 HIS A O 1
ATOM 774 N N . ALA A 1 99 ? 10.815 -4.695 -3.612 1.00 94.50 99 ALA A N 1
ATOM 775 C CA . ALA A 1 99 ? 10.011 -3.533 -3.241 1.00 94.50 99 ALA A CA 1
ATOM 776 C C . ALA A 1 99 ? 8.695 -3.942 -2.558 1.00 94.50 99 ALA A C 1
ATOM 778 O O . ALA A 1 99 ? 8.279 -3.293 -1.603 1.00 94.50 99 ALA A O 1
ATOM 779 N N . LEU A 1 100 ? 8.059 -5.027 -3.013 1.00 96.38 100 LEU A N 1
ATOM 780 C CA . LEU A 1 100 ? 6.832 -5.543 -2.402 1.00 96.38 100 LEU A CA 1
ATOM 781 C C . LEU A 1 100 ? 7.068 -6.102 -0.998 1.00 96.38 100 LEU A C 1
ATOM 783 O O . LEU A 1 100 ? 6.234 -5.872 -0.132 1.00 96.38 100 LEU A O 1
ATOM 787 N N . VAL A 1 101 ? 8.190 -6.786 -0.757 1.00 95.44 101 VAL A N 1
ATOM 788 C CA . VAL A 1 101 ? 8.581 -7.239 0.592 1.00 95.44 101 VAL A CA 1
ATOM 789 C C . VAL A 1 101 ? 8.770 -6.048 1.525 1.00 95.44 101 VAL A C 1
ATOM 791 O O . VAL A 1 101 ? 8.234 -6.045 2.631 1.00 95.44 101 VAL A O 1
ATOM 794 N N . LEU A 1 102 ? 9.472 -5.012 1.064 1.00 95.25 102 LEU A N 1
ATOM 795 C CA . LEU A 1 102 ? 9.692 -3.804 1.853 1.00 95.25 102 LEU A CA 1
ATOM 796 C C . LEU A 1 102 ? 8.366 -3.105 2.198 1.00 95.25 102 LEU A C 1
ATOM 798 O O . LEU A 1 102 ? 8.133 -2.763 3.354 1.00 95.25 102 LEU A O 1
ATOM 802 N N . LEU A 1 103 ? 7.472 -2.947 1.216 1.00 96.69 103 LEU A N 1
ATOM 803 C CA . LEU A 1 103 ? 6.124 -2.404 1.424 1.00 96.69 103 LEU A CA 1
ATOM 804 C C . LEU A 1 103 ? 5.309 -3.251 2.407 1.00 96.69 103 LEU A C 1
ATOM 806 O O . LEU A 1 103 ? 4.654 -2.700 3.285 1.00 96.69 103 LEU A O 1
ATOM 810 N N . ALA A 1 104 ? 5.351 -4.577 2.267 1.00 96.38 104 ALA A N 1
ATOM 811 C CA . ALA A 1 104 ? 4.614 -5.503 3.119 1.00 96.38 104 ALA A CA 1
ATOM 812 C C . ALA A 1 104 ? 5.060 -5.383 4.582 1.00 96.38 104 ALA A C 1
ATOM 814 O O . ALA A 1 104 ? 4.217 -5.237 5.465 1.00 96.38 104 ALA A O 1
ATOM 815 N N . SER A 1 105 ? 6.374 -5.327 4.816 1.00 94.94 105 SER A N 1
ATOM 816 C CA . SER A 1 105 ? 6.951 -5.122 6.147 1.00 94.94 105 SER A CA 1
ATOM 817 C C . SER A 1 105 ? 6.506 -3.794 6.768 1.00 94.94 105 SER A C 1
ATOM 819 O O . SER A 1 105 ? 5.995 -3.766 7.885 1.00 94.94 105 SER A O 1
ATOM 821 N N . VAL A 1 106 ? 6.598 -2.693 6.013 1.00 96.88 106 VAL A N 1
ATOM 822 C CA . VAL A 1 106 ? 6.221 -1.349 6.490 1.00 96.88 106 VAL A CA 1
ATOM 823 C C . VAL A 1 106 ? 4.720 -1.232 6.758 1.00 96.88 106 VAL A C 1
ATOM 825 O O . VAL A 1 106 ? 4.309 -0.559 7.700 1.00 96.88 106 VAL A O 1
ATOM 828 N N . TYR A 1 107 ? 3.886 -1.882 5.947 1.00 96.56 107 TYR A N 1
ATOM 829 C CA . TYR A 1 107 ? 2.436 -1.872 6.136 1.00 96.56 107 TYR A CA 1
ATOM 830 C C . TYR A 1 107 ? 1.933 -2.906 7.146 1.00 96.56 107 TYR A C 1
ATOM 832 O O . TYR A 1 107 ? 0.743 -2.872 7.466 1.00 96.56 107 TYR A O 1
ATOM 840 N N . GLY A 1 108 ? 2.795 -3.791 7.658 1.00 94.06 108 GLY A N 1
ATOM 841 C CA . GLY A 1 108 ? 2.404 -4.862 8.576 1.00 94.06 108 GLY A CA 1
ATOM 842 C C . GLY A 1 108 ? 1.479 -5.889 7.919 1.00 94.06 108 GLY A C 1
ATOM 843 O O . GLY A 1 108 ? 0.466 -6.279 8.496 1.00 94.06 108 GLY A O 1
ATOM 844 N N . THR A 1 109 ? 1.779 -6.272 6.678 1.00 94.56 109 THR A N 1
ATOM 845 C CA . THR A 1 109 ? 0.994 -7.232 5.891 1.00 94.56 109 THR A CA 1
ATOM 846 C C . THR A 1 109 ? 1.903 -8.210 5.149 1.00 94.56 109 THR A C 1
ATOM 848 O O . THR A 1 109 ? 3.126 -8.129 5.226 1.00 94.56 109 THR A O 1
ATOM 851 N N . ASP A 1 110 ? 1.309 -9.151 4.423 1.00 93.25 110 ASP A N 1
ATOM 852 C CA . ASP A 1 110 ? 2.028 -10.109 3.589 1.00 93.25 110 ASP A CA 1
ATOM 853 C C . ASP A 1 110 ? 2.142 -9.606 2.140 1.00 93.25 110 ASP A C 1
ATOM 855 O O . ASP A 1 110 ? 1.259 -8.919 1.623 1.00 93.25 110 ASP A O 1
ATOM 859 N N . VAL A 1 111 ? 3.208 -10.006 1.438 1.00 95.00 111 VAL A N 1
ATOM 860 C CA . VAL A 1 111 ? 3.437 -9.643 0.023 1.00 95.00 111 VAL A CA 1
ATOM 861 C C . VAL A 1 111 ? 2.236 -9.997 -0.853 1.00 95.00 111 VAL A C 1
ATOM 863 O O . VAL A 1 111 ? 1.851 -9.226 -1.731 1.00 95.00 111 VAL A O 1
ATOM 866 N N . HIS A 1 112 ? 1.613 -11.146 -0.593 1.00 93.88 112 HIS A N 1
ATOM 867 C CA . HIS A 1 112 ? 0.454 -11.627 -1.345 1.00 93.88 112 HIS A CA 1
ATOM 868 C C . HIS A 1 112 ? -0.770 -10.723 -1.189 1.00 93.88 112 HIS A C 1
ATOM 870 O O . HIS A 1 112 ? -1.537 -10.588 -2.136 1.00 93.88 112 HIS A O 1
ATOM 876 N N . SER A 1 113 ? -0.910 -10.045 -0.049 1.00 94.38 113 SER A N 1
ATOM 877 C CA . SER A 1 113 ? -1.979 -9.072 0.201 1.00 94.38 113 SER A CA 1
ATOM 878 C C . SER A 1 113 ? -1.777 -7.764 -0.566 1.00 94.38 113 SER A C 1
ATOM 880 O O . SER A 1 113 ? -2.707 -6.974 -0.690 1.00 94.38 113 SER A O 1
ATOM 882 N N . LEU A 1 114 ? -0.573 -7.514 -1.092 1.00 96.25 114 LEU A N 1
ATOM 883 C CA . LEU A 1 114 ? -0.256 -6.322 -1.880 1.00 96.25 114 LEU A CA 1
ATOM 884 C C . LEU A 1 114 ? -0.382 -6.529 -3.391 1.00 96.25 114 LEU A C 1
ATOM 886 O O . LEU A 1 114 ? -0.226 -5.559 -4.136 1.00 96.25 114 LEU A O 1
ATOM 890 N N . VAL A 1 115 ? -0.625 -7.759 -3.850 1.00 95.31 115 VAL A N 1
ATOM 891 C CA . VAL A 1 115 ? -0.605 -8.138 -5.268 1.00 95.31 115 VAL A CA 1
ATOM 892 C C . VAL A 1 115 ? -1.971 -8.682 -5.673 1.00 95.31 115 VAL A C 1
ATOM 894 O O . VAL A 1 115 ? -2.336 -9.798 -5.309 1.00 95.31 115 VAL A O 1
ATOM 897 N N . ASP A 1 116 ? -2.711 -7.918 -6.476 1.00 94.25 116 ASP A N 1
ATOM 898 C CA . ASP A 1 116 ? -4.019 -8.352 -6.979 1.00 94.25 116 ASP A CA 1
ATOM 899 C C . ASP A 1 116 ? -3.925 -9.130 -8.309 1.00 94.25 116 ASP A C 1
ATOM 901 O O . ASP A 1 116 ? -2.855 -9.361 -8.883 1.00 94.25 116 ASP A O 1
ATOM 905 N N . VAL A 1 117 ? -5.083 -9.544 -8.828 1.00 93.12 117 VAL A N 1
ATOM 906 C CA . VAL A 1 117 ? -5.189 -10.288 -10.091 1.00 93.12 117 VAL A CA 1
ATOM 907 C C . VAL A 1 117 ? -4.643 -9.511 -11.297 1.00 93.12 117 VAL A C 1
ATOM 909 O O . VAL A 1 117 ? -4.016 -10.103 -12.180 1.00 93.12 117 VAL A O 1
ATOM 912 N N . HIS A 1 118 ? -4.820 -8.187 -11.335 1.00 93.88 118 HIS A N 1
ATOM 913 C CA . HIS A 1 118 ? -4.330 -7.347 -12.426 1.00 93.88 118 HIS A CA 1
ATOM 914 C C . HIS A 1 118 ? -2.808 -7.226 -12.389 1.00 93.88 118 HIS A C 1
ATOM 916 O O . HIS A 1 118 ? -2.169 -7.250 -13.447 1.00 93.88 118 HIS A O 1
ATOM 922 N N . ASP A 1 119 ? -2.221 -7.160 -11.191 1.00 94.38 119 ASP A N 1
ATOM 923 C CA . ASP A 1 119 ? -0.773 -7.237 -11.030 1.00 94.38 119 ASP A CA 1
ATOM 924 C C . ASP A 1 119 ? -0.251 -8.572 -11.567 1.00 94.38 119 ASP A C 1
ATOM 926 O O . ASP A 1 119 ? 0.631 -8.594 -12.430 1.00 94.38 119 ASP A O 1
ATOM 930 N N . ARG A 1 120 ? -0.827 -9.694 -11.107 1.00 93.50 120 ARG A N 1
ATOM 931 C CA . ARG A 1 120 ? -0.392 -11.047 -11.499 1.00 93.50 120 ARG A CA 1
ATOM 932 C C . ARG A 1 120 ? -0.484 -11.284 -13.005 1.00 93.50 120 ARG A C 1
ATOM 934 O O . ARG A 1 120 ? 0.380 -11.959 -13.570 1.00 93.50 120 ARG A O 1
ATOM 941 N N . ALA A 1 121 ? -1.483 -10.707 -13.669 1.00 93.94 121 ALA A N 1
ATOM 942 C CA . ALA A 1 121 ? -1.642 -10.809 -15.117 1.00 93.94 121 ALA A CA 1
ATOM 943 C C . ALA A 1 121 ? -0.527 -10.088 -15.900 1.00 93.94 121 ALA A C 1
ATOM 945 O O . ALA A 1 121 ? -0.156 -10.529 -16.985 1.00 93.94 121 ALA A O 1
ATOM 946 N N . ARG A 1 122 ? 0.024 -8.991 -15.364 1.00 94.69 122 ARG A N 1
ATOM 947 C CA . ARG A 1 122 ? 0.995 -8.125 -16.067 1.00 94.69 122 ARG A CA 1
ATOM 948 C C . ARG A 1 122 ? 2.430 -8.243 -15.554 1.00 94.69 122 ARG A C 1
ATOM 950 O O . ARG A 1 122 ? 3.342 -7.587 -16.074 1.00 94.69 122 ARG A O 1
ATOM 957 N N . MET A 1 123 ? 2.642 -9.029 -14.509 1.00 93.38 123 MET A N 1
ATOM 958 C CA . MET A 1 123 ? 3.940 -9.226 -13.880 1.00 93.38 123 MET A CA 1
ATOM 959 C C . MET A 1 123 ? 4.778 -10.237 -14.668 1.00 93.38 123 MET A C 1
ATOM 961 O O . MET A 1 123 ? 4.247 -11.149 -15.303 1.00 93.38 123 MET A O 1
ATOM 965 N N . ARG A 1 124 ? 6.108 -10.077 -14.646 1.00 94.56 124 ARG A N 1
ATOM 966 C CA . ARG A 1 124 ? 7.006 -11.020 -15.326 1.00 94.56 124 ARG A CA 1
ATOM 967 C C . ARG A 1 124 ? 6.897 -12.403 -14.682 1.00 94.56 124 ARG A C 1
ATOM 969 O O . ARG A 1 124 ? 6.809 -12.474 -13.458 1.00 94.56 124 ARG A O 1
ATOM 976 N N . PRO A 1 125 ? 6.990 -13.494 -15.461 1.00 95.25 125 PRO A N 1
ATOM 977 C CA . PRO A 1 125 ? 6.998 -14.845 -14.908 1.00 95.25 125 PRO A CA 1
ATOM 978 C C . PRO A 1 125 ? 8.040 -15.050 -13.798 1.00 95.25 125 PRO A C 1
ATOM 980 O O . PRO A 1 125 ? 7.703 -15.638 -12.779 1.00 95.25 125 PRO A O 1
ATOM 983 N N . ALA A 1 126 ? 9.251 -14.502 -13.955 1.00 95.38 126 ALA A N 1
ATOM 984 C CA . ALA A 1 126 ? 10.306 -14.578 -12.942 1.00 95.38 126 ALA A CA 1
ATOM 985 C C . ALA A 1 126 ? 9.936 -13.856 -11.633 1.00 95.38 126 ALA A C 1
ATOM 987 O O . ALA A 1 126 ? 10.095 -14.423 -10.558 1.00 95.38 126 ALA A O 1
ATOM 988 N N . ASP A 1 127 ? 9.382 -12.642 -11.720 1.00 95.19 127 ASP A N 1
ATOM 989 C CA . ASP A 1 127 ? 8.953 -11.881 -10.537 1.00 95.19 127 ASP A CA 1
ATOM 990 C C . ASP A 1 127 ? 7.820 -12.623 -9.796 1.00 95.19 127 ASP A C 1
ATOM 992 O O . ASP A 1 127 ? 7.843 -12.721 -8.571 1.00 95.19 127 ASP A O 1
ATOM 996 N N . ARG A 1 128 ? 6.868 -13.212 -10.540 1.00 94.50 128 ARG A N 1
ATOM 997 C CA . ARG A 1 128 ? 5.783 -14.029 -9.965 1.00 94.50 128 ARG A CA 1
ATOM 998 C C . ARG A 1 128 ? 6.310 -15.267 -9.254 1.00 94.50 128 ARG A C 1
ATOM 100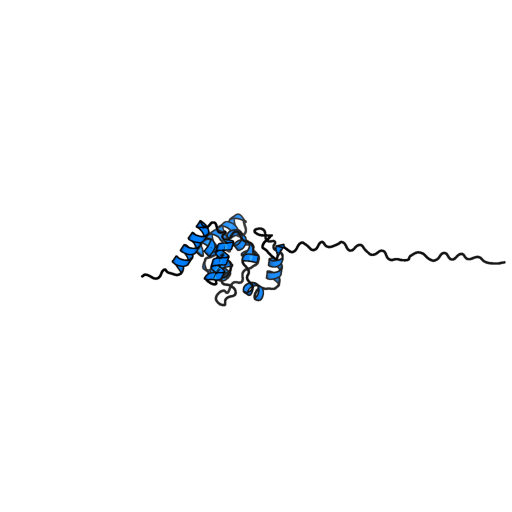0 O O . ARG A 1 128 ? 5.875 -15.534 -8.145 1.00 94.50 128 ARG A O 1
ATOM 1007 N N . LEU A 1 129 ? 7.260 -15.979 -9.866 1.00 94.44 129 LEU A N 1
ATOM 1008 C CA . LEU A 1 129 ? 7.878 -17.160 -9.263 1.00 94.44 129 LEU A CA 1
ATOM 1009 C C . LEU A 1 129 ? 8.512 -16.825 -7.907 1.00 94.44 129 LEU A C 1
ATOM 1011 O O . LEU A 1 129 ? 8.312 -17.558 -6.945 1.00 94.44 129 LEU A O 1
ATOM 1015 N N . VAL A 1 130 ? 9.247 -15.710 -7.829 1.00 95.31 130 VAL A N 1
ATOM 1016 C CA . VAL A 1 130 ? 9.854 -15.254 -6.571 1.00 95.31 130 VAL A CA 1
ATOM 1017 C C . VAL A 1 130 ? 8.777 -14.925 -5.542 1.00 95.31 130 VAL A C 1
ATOM 1019 O O . VAL A 1 130 ? 8.872 -15.381 -4.411 1.00 95.31 130 VAL A O 1
ATOM 1022 N N . ILE A 1 131 ? 7.736 -14.181 -5.924 1.00 93.19 131 ILE A N 1
ATOM 1023 C CA . ILE A 1 131 ? 6.643 -13.817 -5.010 1.00 93.19 131 ILE A CA 1
ATOM 1024 C C . ILE A 1 131 ? 5.907 -15.052 -4.490 1.00 93.19 131 ILE A C 1
ATOM 1026 O O . ILE A 1 131 ? 5.642 -15.139 -3.296 1.00 93.19 131 ILE A O 1
ATOM 1030 N N . ASP A 1 132 ? 5.625 -16.023 -5.355 1.00 91.25 132 ASP A N 1
ATOM 1031 C CA . ASP A 1 132 ? 4.947 -17.267 -4.987 1.00 91.25 132 ASP A CA 1
ATOM 1032 C C . ASP A 1 132 ? 5.774 -18.126 -4.013 1.00 91.25 132 ASP A C 1
ATOM 1034 O O . ASP A 1 132 ? 5.200 -18.909 -3.259 1.00 91.25 132 ASP A O 1
ATOM 1038 N N . ALA A 1 133 ? 7.101 -17.965 -3.999 1.00 90.31 133 ALA A N 1
ATOM 1039 C CA . ALA A 1 133 ? 8.001 -18.642 -3.067 1.00 90.31 133 ALA A CA 1
ATOM 1040 C C . ALA A 1 133 ? 8.124 -17.940 -1.698 1.00 90.31 133 ALA A C 1
ATOM 1042 O O . ALA A 1 133 ? 8.655 -18.534 -0.759 1.00 90.31 133 ALA A O 1
ATOM 1043 N N . ILE A 1 134 ? 7.652 -16.695 -1.558 1.00 90.50 134 ILE A N 1
ATOM 1044 C CA . ILE A 1 134 ? 7.689 -15.959 -0.287 1.00 90.50 134 ILE A CA 1
ATOM 1045 C C . ILE A 1 134 ? 6.566 -16.469 0.623 1.00 90.50 134 ILE A C 1
ATOM 1047 O O . ILE A 1 134 ? 5.385 -16.394 0.273 1.00 90.50 134 ILE A O 1
ATOM 1051 N N . ALA A 1 135 ? 6.929 -16.956 1.811 1.00 81.94 135 ALA A N 1
ATOM 1052 C CA . ALA A 1 135 ? 5.972 -17.385 2.828 1.00 81.94 135 ALA A CA 1
ATOM 1053 C C . ALA A 1 135 ? 5.223 -16.186 3.449 1.00 81.94 135 ALA A C 1
ATOM 1055 O O . ALA A 1 135 ? 5.814 -15.131 3.677 1.00 81.94 135 ALA A O 1
ATOM 1056 N N . CYS A 1 136 ? 3.929 -16.357 3.746 1.00 75.56 136 CYS A N 1
ATOM 1057 C CA . CYS A 1 136 ? 3.150 -15.411 4.553 1.00 75.56 136 CYS A CA 1
ATOM 1058 C C . CYS A 1 136 ? 3.559 -15.569 6.024 1.00 75.56 136 CYS A C 1
ATOM 1060 O O . CYS A 1 136 ? 3.497 -16.670 6.572 1.00 75.56 136 CYS A O 1
ATOM 1062 N N . ALA A 1 137 ? 3.949 -14.469 6.661 1.00 69.94 137 ALA A N 1
ATOM 1063 C CA . ALA A 1 137 ? 4.327 -14.430 8.070 1.00 69.94 137 ALA A CA 1
ATOM 1064 C C . ALA A 1 137 ? 3.182 -13.919 8.959 1.00 69.94 137 ALA A C 1
ATOM 1066 O O . ALA A 1 137 ? 3.102 -14.308 10.121 1.00 69.94 137 ALA A O 1
ATOM 1067 N N . HIS A 1 138 ? 2.289 -13.073 8.428 1.00 61.69 138 HIS A N 1
ATOM 1068 C CA . HIS A 1 138 ? 1.302 -12.359 9.242 1.00 61.69 138 HIS A CA 1
ATOM 1069 C C . HIS A 1 138 ? -0.066 -13.051 9.328 1.00 61.69 138 HIS A C 1
ATOM 1071 O O . HIS A 1 138 ? -0.733 -12.911 10.352 1.00 61.69 138 HIS A O 1
ATOM 1077 N N . GLN A 1 139 ? -0.501 -13.821 8.319 1.00 60.47 139 GLN A N 1
ATOM 1078 C CA . GLN A 1 139 ? -1.766 -14.581 8.386 1.00 60.47 139 GLN A CA 1
ATOM 1079 C C . GLN A 1 139 ? -1.716 -15.942 7.659 1.00 60.47 139 GLN A C 1
ATOM 1081 O O . GLN A 1 139 ? -2.338 -16.111 6.603 1.00 60.47 139 GLN A O 1
ATOM 1086 N N . PRO A 1 140 ? -1.066 -16.975 8.230 1.00 54.88 140 PRO A N 1
ATOM 1087 C CA . PRO A 1 140 ? -0.964 -18.286 7.583 1.00 54.88 140 PRO A CA 1
ATOM 1088 C C . PRO A 1 140 ? -2.333 -18.953 7.362 1.00 54.88 140 PRO A C 1
ATOM 1090 O O . PRO A 1 140 ? -2.542 -19.606 6.344 1.00 54.88 140 PRO A O 1
ATOM 1093 N N . ALA A 1 141 ? -3.296 -18.738 8.269 1.00 55.03 141 ALA A N 1
ATOM 1094 C CA . ALA A 1 141 ? -4.626 -19.355 8.204 1.00 55.03 141 ALA A CA 1
ATOM 1095 C C . ALA A 1 141 ? -5.557 -18.751 7.132 1.00 55.03 141 ALA A C 1
ATOM 1097 O O . ALA A 1 141 ? -6.476 -19.428 6.673 1.00 55.03 141 ALA A O 1
ATOM 1098 N N . ARG A 1 142 ? -5.336 -17.490 6.733 1.00 56.62 142 ARG A N 1
ATOM 1099 C CA . ARG A 1 142 ? -6.138 -16.787 5.711 1.00 56.62 142 ARG A CA 1
ATOM 1100 C C . ARG A 1 142 ? -5.440 -16.691 4.355 1.00 56.62 142 ARG A C 1
ATOM 1102 O O . ARG A 1 142 ? -6.099 -16.401 3.364 1.00 56.62 142 ARG A O 1
ATOM 1109 N N . CYS A 1 143 ? -4.137 -16.961 4.293 1.00 56.16 143 CYS A N 1
ATOM 1110 C CA . CYS A 1 143 ? -3.342 -16.931 3.070 1.00 56.16 143 CYS A CA 1
ATOM 1111 C C . CYS A 1 143 ? -3.467 -18.282 2.322 1.00 56.16 143 CYS A C 1
ATOM 1113 O O . CYS A 1 143 ? -2.821 -19.258 2.716 1.00 56.16 143 CYS A O 1
ATOM 1115 N N . PRO A 1 144 ? -4.244 -18.385 1.217 1.00 56.22 144 PRO A N 1
ATOM 1116 C CA . PRO A 1 144 ? -4.378 -19.637 0.460 1.00 56.22 144 PRO A CA 1
ATOM 1117 C C . PRO A 1 144 ? -3.038 -20.140 -0.107 1.00 56.22 144 PRO A C 1
ATOM 1119 O O . PRO A 1 144 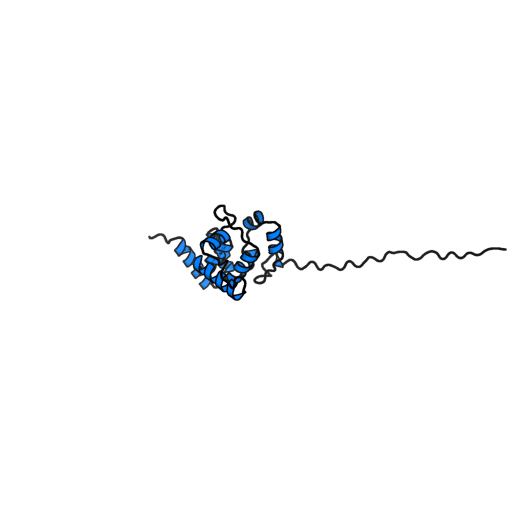? -2.897 -21.330 -0.378 1.00 56.22 144 PRO A O 1
ATOM 1122 N N . HIS A 1 145 ? -2.038 -19.259 -0.230 1.00 54.56 145 HIS A N 1
ATOM 1123 C CA . HIS A 1 145 ? -0.678 -19.597 -0.656 1.00 54.56 145 HIS A CA 1
ATOM 1124 C C . HIS A 1 145 ? 0.147 -20.309 0.429 1.00 54.56 145 HIS A C 1
ATOM 1126 O O . HIS A 1 145 ? 0.979 -21.146 0.093 1.00 54.56 145 HIS A O 1
ATOM 1132 N N . CYS A 1 146 ? -0.121 -20.057 1.715 1.00 54.41 146 CYS A N 1
ATOM 1133 C CA . CYS A 1 146 ? 0.544 -20.745 2.831 1.00 54.41 146 CYS A CA 1
ATOM 1134 C C . CYS A 1 146 ? -0.108 -22.064 3.218 1.00 54.41 146 CYS A C 1
ATOM 1136 O O . CYS A 1 146 ? 0.491 -22.858 3.934 1.00 54.41 146 CYS A O 1
ATOM 1138 N N . ARG A 1 147 ? -1.310 -22.337 2.699 1.00 54.00 147 ARG A N 1
ATOM 1139 C CA . ARG A 1 147 ? -1.962 -23.639 2.853 1.00 54.00 147 ARG A CA 1
ATOM 1140 C C . ARG A 1 147 ? -1.311 -24.741 2.017 1.00 54.00 147 ARG A C 1
ATOM 1142 O O . ARG A 1 147 ? -1.708 -25.897 2.135 1.00 54.00 147 ARG A O 1
ATOM 1149 N N . ARG A 1 148 ? -0.327 -24.418 1.167 1.00 50.53 148 ARG A N 1
ATOM 1150 C CA . ARG A 1 148 ? 0.571 -25.445 0.640 1.00 50.53 148 ARG A CA 1
ATOM 1151 C C . ARG A 1 148 ? 1.439 -25.931 1.795 1.00 50.53 148 ARG A C 1
ATOM 1153 O O . ARG A 1 148 ? 2.545 -25.441 1.993 1.00 50.53 148 ARG A O 1
ATOM 1160 N N . GLU A 1 149 ? 0.939 -26.931 2.520 1.00 48.16 149 GLU A N 1
ATOM 1161 C CA . GLU A 1 149 ? 1.835 -27.903 3.134 1.00 48.16 149 GLU A CA 1
ATOM 1162 C C . GLU A 1 149 ? 2.856 -28.288 2.057 1.00 48.16 149 GLU A C 1
ATOM 1164 O O . GLU A 1 149 ? 2.452 -28.552 0.913 1.00 48.16 149 GLU A O 1
ATOM 1169 N N . PRO A 1 150 ? 4.168 -28.265 2.351 1.00 48.16 150 PRO A N 1
ATOM 1170 C CA . PRO A 1 150 ? 5.120 -28.881 1.453 1.00 48.16 150 PRO A CA 1
ATOM 1171 C C . PRO A 1 150 ? 4.625 -30.308 1.293 1.00 48.16 150 PRO A C 1
ATOM 1173 O O . PRO A 1 150 ? 4.640 -31.058 2.265 1.00 48.16 150 PRO A O 1
ATOM 1176 N N . THR A 1 151 ? 4.092 -30.642 0.111 1.00 49.72 151 THR A N 1
ATOM 1177 C CA . THR A 1 151 ? 3.711 -32.012 -0.228 1.00 49.72 151 THR A CA 1
ATOM 1178 C C . THR A 1 151 ? 4.895 -32.840 0.210 1.00 49.72 151 THR A C 1
ATOM 1180 O O . THR A 1 151 ? 5.975 -32.668 -0.363 1.00 49.72 151 THR A O 1
ATOM 1183 N N . ALA A 1 152 ? 4.739 -33.600 1.299 1.00 53.22 152 ALA A N 1
ATOM 1184 C CA . ALA A 1 152 ? 5.825 -34.387 1.833 1.00 53.22 152 ALA A CA 1
ATOM 1185 C C . ALA A 1 152 ? 6.321 -35.181 0.635 1.00 53.22 152 ALA A C 1
ATOM 1187 O O . ALA A 1 152 ? 5.541 -35.904 0.008 1.00 53.22 152 ALA A O 1
ATOM 1188 N N . VAL A 1 153 ? 7.562 -34.926 0.221 1.00 54.69 153 VAL A N 1
ATOM 1189 C CA . VAL A 1 153 ? 8.196 -35.719 -0.818 1.00 54.69 153 VAL A CA 1
ATOM 1190 C C . VAL A 1 153 ? 8.270 -37.093 -0.190 1.00 54.69 153 VAL A C 1
ATOM 1192 O O . VAL A 1 153 ? 9.166 -37.366 0.600 1.00 54.69 153 VAL A O 1
ATOM 1195 N N . VAL A 1 154 ? 7.251 -37.915 -0.444 1.00 56.22 154 VAL A N 1
ATOM 1196 C CA . VAL A 1 154 ? 7.219 -39.290 0.019 1.00 56.22 154 VAL A CA 1
ATOM 1197 C C . VAL A 1 154 ? 8.466 -39.895 -0.607 1.00 56.22 154 VAL A C 1
ATOM 1199 O O . VAL A 1 154 ? 8.559 -39.893 -1.843 1.00 56.22 154 VAL A O 1
ATOM 1202 N N . PRO A 1 155 ? 9.467 -40.320 0.184 1.00 51.53 155 PRO A N 1
ATOM 1203 C CA . PRO A 1 155 ? 10.647 -40.928 -0.388 1.00 51.53 155 PRO A CA 1
ATOM 1204 C C . PRO A 1 155 ? 10.150 -42.109 -1.212 1.00 51.53 155 PRO A C 1
ATOM 1206 O O . PRO A 1 155 ? 9.493 -43.015 -0.695 1.00 51.53 155 PRO A O 1
ATOM 1209 N N . ARG A 1 156 ? 10.385 -42.061 -2.528 1.00 58.78 156 ARG A N 1
ATOM 1210 C CA . ARG A 1 156 ? 10.117 -43.203 -3.395 1.00 58.78 156 ARG A CA 1
ATOM 1211 C C . ARG A 1 156 ? 11.045 -44.307 -2.920 1.00 58.78 156 ARG A C 1
ATOM 1213 O O . ARG A 1 156 ? 12.220 -44.310 -3.272 1.00 58.78 156 ARG A O 1
ATOM 1220 N N . VAL A 1 157 ? 10.515 -45.218 -2.109 1.00 64.19 157 VAL A N 1
ATOM 1221 C CA . VAL A 1 157 ? 11.175 -46.484 -1.807 1.00 64.19 157 VAL A CA 1
ATOM 1222 C C . VAL A 1 157 ? 11.458 -47.136 -3.162 1.00 64.19 157 VAL A C 1
ATOM 1224 O O . VAL A 1 157 ? 10.511 -47.343 -3.933 1.00 64.19 157 VAL A O 1
ATOM 1227 N N . PRO A 1 158 ? 12.726 -47.406 -3.516 1.00 58.25 158 PRO A N 1
ATOM 1228 C CA . PRO A 1 158 ? 13.031 -48.163 -4.715 1.00 58.25 158 PRO A CA 1
ATOM 1229 C C . PRO A 1 158 ? 12.297 -49.497 -4.605 1.00 58.25 158 PRO A C 1
ATOM 1231 O O . PRO A 1 158 ? 12.526 -50.254 -3.663 1.00 58.25 158 PRO A O 1
ATOM 1234 N N . ARG A 1 159 ? 11.370 -49.772 -5.528 1.00 61.19 159 ARG A N 1
ATOM 1235 C CA . ARG A 1 159 ? 10.751 -51.096 -5.605 1.00 61.19 159 ARG A CA 1
ATOM 1236 C C . ARG A 1 159 ? 11.880 -52.100 -5.811 1.00 61.19 159 ARG A C 1
ATOM 1238 O O . ARG A 1 159 ? 12.596 -52.012 -6.809 1.00 61.19 159 ARG A O 1
ATOM 1245 N N . ALA A 1 160 ? 12.050 -53.015 -4.860 1.00 59.25 160 ALA A N 1
ATOM 1246 C CA . ALA A 1 160 ? 12.914 -54.167 -5.043 1.00 59.25 160 ALA A CA 1
ATOM 1247 C C . ALA A 1 160 ? 12.479 -54.880 -6.331 1.00 59.25 160 ALA A C 1
ATOM 1249 O O . ALA A 1 160 ? 11.291 -55.147 -6.522 1.00 59.25 160 ALA A O 1
ATOM 1250 N N . ARG A 1 161 ? 13.433 -55.122 -7.238 1.00 52.00 161 ARG A N 1
ATOM 1251 C CA . ARG A 1 161 ? 13.213 -56.001 -8.388 1.00 52.00 161 ARG A CA 1
ATOM 1252 C C . ARG A 1 161 ? 12.876 -57.390 -7.837 1.00 52.00 161 ARG A C 1
ATOM 1254 O O . ARG A 1 161 ? 13.697 -57.910 -7.080 1.00 52.00 161 ARG A O 1
ATOM 1261 N N . PRO A 1 162 ? 11.720 -57.982 -8.170 1.00 53.56 162 PRO A N 1
ATOM 1262 C CA . PRO A 1 162 ? 11.533 -59.393 -7.915 1.00 53.56 162 PRO A CA 1
ATOM 1263 C C . PRO A 1 162 ? 12.420 -60.174 -8.896 1.00 53.56 162 PRO A C 1
ATOM 1265 O O . PRO A 1 162 ? 12.620 -59.756 -10.037 1.00 53.56 162 PRO A O 1
ATOM 1268 N N . ASP A 1 163 ? 12.942 -61.290 -8.401 1.00 53.66 163 ASP A N 1
ATOM 1269 C CA . ASP A 1 163 ? 13.456 -62.427 -9.170 1.00 53.66 163 ASP A CA 1
ATOM 1270 C C . ASP A 1 163 ? 14.942 -62.395 -9.566 1.00 53.66 163 ASP A C 1
ATOM 1272 O O . ASP A 1 163 ? 15.334 -62.216 -10.716 1.00 53.66 163 ASP A O 1
ATOM 1276 N N . ALA A 1 164 ? 15.784 -62.698 -8.574 1.00 50.34 164 ALA A N 1
ATOM 1277 C CA . ALA A 1 164 ? 17.088 -63.332 -8.772 1.00 50.34 164 ALA A CA 1
ATOM 1278 C C . ALA A 1 164 ? 17.165 -64.632 -7.948 1.00 50.34 164 ALA A C 1
ATOM 1280 O O . ALA A 1 164 ? 18.032 -64.796 -7.097 1.00 50.34 164 ALA A O 1
ATOM 1281 N N . LEU A 1 165 ? 16.219 -65.548 -8.166 1.00 55.69 165 LEU A N 1
ATOM 1282 C CA . LEU A 1 165 ? 16.275 -66.920 -7.659 1.00 55.69 165 LEU A CA 1
ATOM 1283 C C . LEU A 1 165 ? 15.712 -67.866 -8.719 1.00 55.69 165 LEU A C 1
ATOM 1285 O O . LEU A 1 165 ? 14.527 -68.165 -8.703 1.00 55.69 165 LEU A O 1
ATOM 1289 N N . ALA A 1 166 ? 16.564 -68.310 -9.644 1.00 53.72 166 ALA A N 1
ATOM 1290 C CA . ALA A 1 166 ? 16.493 -69.638 -10.260 1.00 53.72 166 ALA A CA 1
ATOM 1291 C C . ALA A 1 166 ? 17.585 -69.777 -11.329 1.00 53.72 166 ALA A C 1
ATOM 1293 O O . ALA A 1 166 ? 17.371 -69.420 -12.481 1.00 53.72 166 ALA A O 1
ATOM 1294 N N . TRP A 1 167 ? 18.738 -70.342 -10.962 1.00 44.41 167 TRP A N 1
ATOM 1295 C CA . TR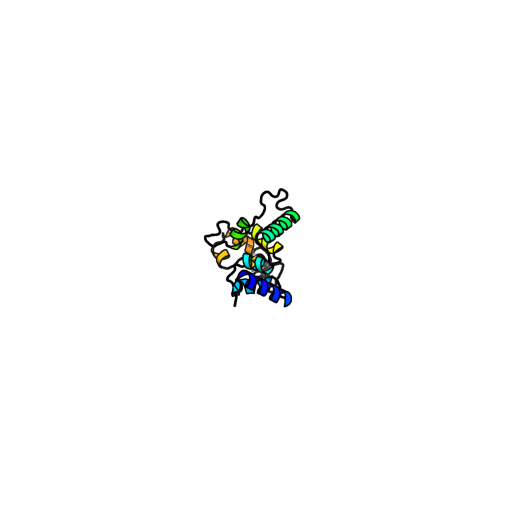P A 1 167 ? 19.285 -71.460 -11.738 1.00 44.41 167 TRP A CA 1
ATOM 1296 C C . TRP A 1 167 ? 20.356 -72.200 -10.930 1.00 44.41 167 TRP A C 1
ATOM 1298 O O . TRP A 1 167 ? 21.517 -71.808 -10.883 1.00 44.41 167 TRP A O 1
ATOM 1308 N N . SER A 1 168 ? 19.959 -73.297 -10.287 1.00 52.81 168 SER A N 1
ATOM 1309 C CA . SER A 1 168 ? 20.884 -74.340 -9.839 1.00 52.81 168 SER A CA 1
ATOM 1310 C C . SER A 1 168 ? 20.770 -75.497 -10.826 1.00 52.81 168 SER A C 1
ATOM 1312 O O . SER A 1 168 ? 19.928 -76.376 -10.671 1.00 52.81 168 SER A O 1
ATOM 1314 N N . GLY A 1 169 ? 21.575 -75.461 -11.887 1.00 44.34 169 GLY A N 1
ATOM 1315 C CA . GLY A 1 169 ? 21.756 -76.601 -12.781 1.00 44.34 169 GLY A CA 1
ATOM 1316 C C . GLY A 1 169 ? 22.801 -77.549 -12.198 1.00 44.34 169 GLY A C 1
ATOM 1317 O O . GLY A 1 169 ? 23.990 -77.258 -12.266 1.00 44.34 169 GLY A O 1
ATOM 1318 N N . SER A 1 170 ? 22.359 -78.664 -11.614 1.00 53.50 170 SER A N 1
ATOM 1319 C CA . SER A 1 170 ? 23.225 -79.818 -11.342 1.00 53.50 170 SER A CA 1
ATOM 1320 C C . SER A 1 170 ? 23.441 -80.593 -12.640 1.00 53.50 170 SER A C 1
ATOM 1322 O O . SER A 1 170 ? 22.473 -81.023 -13.263 1.00 53.50 170 SER A O 1
ATOM 1324 N N . LEU A 1 171 ? 24.699 -80.784 -13.038 1.00 49.25 171 LEU A N 1
ATOM 1325 C CA . LEU A 1 171 ? 25.079 -81.715 -14.099 1.00 49.25 171 LEU A CA 1
ATOM 1326 C C . LEU A 1 171 ? 25.461 -83.053 -13.461 1.00 49.25 171 LEU A C 1
ATOM 1328 O O . LEU A 1 171 ? 26.486 -83.161 -12.792 1.00 49.25 171 LEU A O 1
ATOM 1332 N N . THR A 1 172 ? 24.627 -84.066 -13.675 1.00 53.69 172 THR A N 1
ATOM 1333 C CA . THR A 1 172 ? 24.963 -85.474 -13.445 1.00 53.69 172 THR A CA 1
ATOM 1334 C C . THR A 1 172 ? 25.296 -86.090 -14.803 1.00 53.69 172 THR A C 1
ATOM 1336 O O . THR A 1 172 ? 24.472 -86.051 -15.714 1.00 53.69 172 THR A O 1
ATOM 1339 N N . VAL A 1 173 ? 26.509 -86.619 -14.951 1.00 53.94 173 VAL A N 1
ATOM 1340 C CA . VAL A 1 173 ? 26.964 -87.362 -16.139 1.00 53.94 173 VAL A CA 1
ATOM 1341 C C . VAL A 1 173 ? 26.783 -88.857 -15.859 1.00 53.94 173 VAL A C 1
ATOM 1343 O O . VAL A 1 173 ? 27.236 -89.300 -14.801 1.00 53.94 173 VAL A O 1
ATOM 1346 N N . PRO A 1 174 ? 26.148 -89.651 -16.741 1.00 61.91 174 PRO A N 1
ATOM 1347 C CA . PRO A 1 174 ? 26.155 -91.100 -16.612 1.00 61.91 174 PRO A CA 1
ATOM 1348 C C . PRO A 1 174 ? 27.289 -91.753 -17.426 1.00 61.91 174 PRO A C 1
ATOM 1350 O O . PRO A 1 174 ? 27.616 -91.283 -18.513 1.00 61.91 174 PRO A O 1
ATOM 1353 N N . ALA A 1 175 ? 27.821 -92.817 -16.807 1.00 55.22 175 ALA A N 1
ATOM 1354 C CA . ALA A 1 175 ? 28.610 -93.977 -17.263 1.00 55.22 175 ALA A CA 1
ATOM 1355 C C . ALA A 1 175 ? 29.374 -93.922 -18.598 1.00 55.22 175 ALA A C 1
ATOM 1357 O O . ALA A 1 175 ? 28.724 -93.908 -19.666 1.00 55.22 175 ALA A O 1
#

Nearest PDB structures (foldseek):
  3kz3-assembly1_A  TM=4.718E-01  e=2.871E+00  Lambdavirus lambda
  5d4z-assembly6_Y  TM=3.735E-01  e=1.488E+00  Salmonella phage SPC32H
  1aep-assembly1_A  TM=1.726E-01  e=8.304E+00  Locusta migratoria

Secondary structure (DSSP, 8-state):
-PPPPHHHHHHHHHHHHHHTT--HHHHHHHHHHHH---HHHHHHHHTT--HHHHHHHHHHHHHHTTSSTT-TT---HHHHHHHHHTTSTT---PPPHHHHHHHHHHHTS-GGGG--HHHHHHS-HHHHHHHHHSPPSS-TTT-TTTT---------PPPPPP---------PPP-

Radius of gyration: 27.47 Å; Cα contacts (8 Å, |Δi|>4): 158; chains: 1; bounding box: 54×116×35 Å

Mean predicted aligned error: 10.81 Å